Protein AF-A0AB35R9B4-F1 (afdb_monomer_lite)

Foldseek 3Di:
DVVVVVVVVVVVVVVVVVVVVVVVVVVVVVPPDDPPDPPDDDQADPVRHGDD

Secondary structure (DSSP, 8-state):
-HHHHHHHHHHHHHHHHHHHHHHHHHHHHHHS-PPPPTTSPPSB-TTSPBP-

Sequence (52 aa):
MLSQILAEQVKQTQLLQRMAEQQTLLIDALSEEEPEDPDTQPRTYLDGTPCR

pLDDT: mean 88.85, std 8.72, range [66.19, 98.19]

Organism: NCBI:txid129138

Radius of gyration: 23.37 Å; chains: 1; bounding box: 45×19×60 Å

Structure (mmCIF, N/CA/C/O backbone):
data_AF-A0AB35R9B4-F1
#
_entry.id   AF-A0AB35R9B4-F1
#
loop_
_atom_site.group_PDB
_atom_site.id
_atom_site.type_symbol
_atom_site.label_atom_id
_atom_site.label_alt_id
_atom_site.label_comp_id
_atom_site.label_asym_id
_atom_site.label_entity_id
_atom_site.label_seq_id
_atom_site.pdbx_PDB_ins_code
_atom_site.Cartn_x
_atom_site.Cartn_y
_atom_site.Cartn_z
_atom_site.occupancy
_atom_site.B_iso_or_equiv
_atom_site.auth_seq_id
_atom_site.auth_comp_id
_atom_site.auth_asym_id
_atom_site.auth_atom_id
_atom_site.pdbx_PDB_model_num
ATOM 1 N N . MET A 1 1 ? -17.044 2.029 27.322 1.00 86.38 1 MET A N 1
ATOM 2 C CA . MET A 1 1 ? -15.660 1.510 27.382 1.00 86.38 1 MET A CA 1
ATOM 3 C C . MET A 1 1 ? -15.424 0.481 26.279 1.00 86.38 1 MET A C 1
ATOM 5 O O . MET A 1 1 ? -14.880 0.871 25.260 1.00 86.38 1 MET A O 1
ATOM 9 N N . LEU A 1 2 ? -15.905 -0.768 26.386 1.00 93.75 2 LEU A N 1
ATOM 10 C CA . LEU A 1 2 ? -15.650 -1.806 25.364 1.00 93.75 2 LEU A CA 1
ATOM 11 C C . LEU A 1 2 ? -16.146 -1.420 23.956 1.00 93.75 2 LEU A C 1
ATOM 13 O O . LEU A 1 2 ? -15.414 -1.558 22.984 1.00 93.75 2 LEU A O 1
ATOM 17 N N . SER A 1 3 ? -17.355 -0.863 23.853 1.00 94.00 3 SER A N 1
ATOM 18 C CA . SER A 1 3 ? -17.924 -0.392 22.580 1.00 94.00 3 SER A CA 1
ATOM 19 C C . SER A 1 3 ? -17.130 0.751 21.940 1.00 94.00 3 SER A C 1
ATOM 21 O O . SER A 1 3 ? -17.021 0.819 20.722 1.00 94.00 3 SER A O 1
ATOM 23 N N . GLN A 1 4 ? -16.547 1.632 22.755 1.00 95.25 4 GLN A N 1
ATOM 24 C CA . GLN A 1 4 ? -15.712 2.739 22.281 1.00 95.25 4 GLN A CA 1
ATOM 25 C C . GLN A 1 4 ? -14.363 2.224 21.778 1.00 95.25 4 GLN A C 1
ATOM 27 O O . GLN A 1 4 ? -13.907 2.653 20.725 1.00 95.25 4 GLN A O 1
ATOM 32 N N . ILE A 1 5 ? -13.7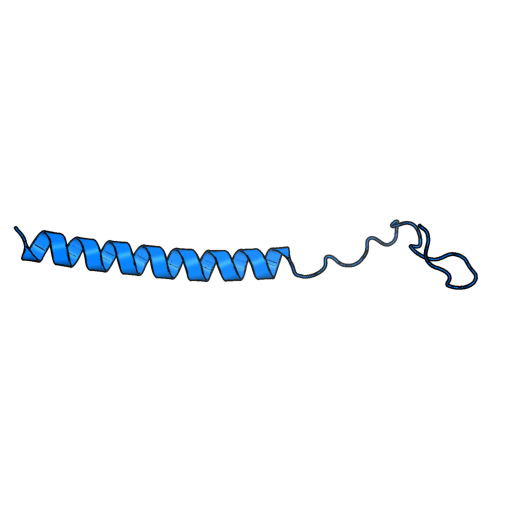67 1.259 22.486 1.00 96.44 5 ILE A N 1
ATOM 33 C CA . ILE A 1 5 ? -12.534 0.594 22.050 1.00 96.44 5 ILE A CA 1
ATOM 34 C C . ILE A 1 5 ? -12.772 -0.141 20.728 1.00 96.44 5 ILE A C 1
ATOM 36 O O . ILE A 1 5 ? -11.975 0.002 19.809 1.00 96.44 5 ILE A O 1
ATOM 40 N N . LEU A 1 6 ? -13.886 -0.870 20.597 1.00 96.88 6 LEU A N 1
ATOM 41 C CA . LEU A 1 6 ? -14.231 -1.554 19.351 1.00 96.88 6 LEU A CA 1
ATOM 42 C C . LEU A 1 6 ? -14.426 -0.565 18.193 1.00 96.88 6 LEU A C 1
ATOM 44 O O . LEU A 1 6 ? -13.912 -0.795 17.103 1.00 96.88 6 LEU A O 1
ATOM 48 N N . ALA A 1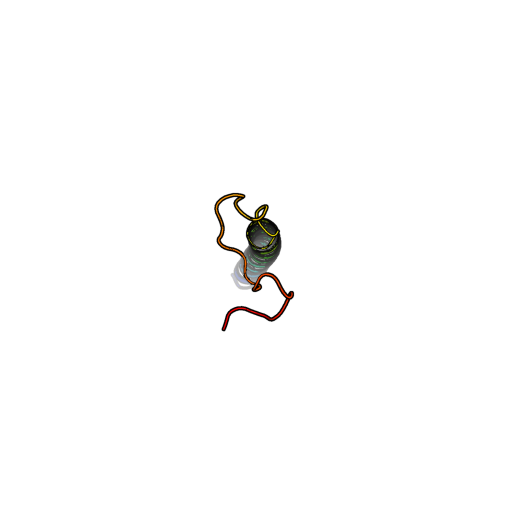 7 ? -15.122 0.550 18.430 1.00 97.19 7 ALA A N 1
ATOM 49 C CA . ALA A 1 7 ? -15.298 1.589 17.418 1.00 97.19 7 ALA A CA 1
ATOM 50 C C . ALA A 1 7 ? -13.954 2.176 16.959 1.00 97.19 7 ALA A C 1
ATOM 52 O O . ALA A 1 7 ? -13.761 2.416 15.769 1.00 97.19 7 ALA A O 1
ATOM 53 N N . GLU A 1 8 ? -13.015 2.375 17.883 1.00 97.12 8 GLU A N 1
ATOM 54 C CA . GLU A 1 8 ? -11.688 2.888 17.549 1.00 97.12 8 GLU A CA 1
ATOM 55 C C . GLU A 1 8 ? -10.839 1.851 16.798 1.00 97.12 8 GLU A C 1
ATOM 57 O O . GLU A 1 8 ? -10.188 2.192 15.814 1.00 97.12 8 GLU A O 1
ATOM 62 N N . GLN A 1 9 ? -10.926 0.571 17.171 1.00 95.75 9 GLN A N 1
ATOM 63 C CA . GLN A 1 9 ? -10.282 -0.534 16.450 1.00 95.75 9 GLN A CA 1
ATOM 64 C C . GLN A 1 9 ? -10.780 -0.659 15.004 1.00 95.75 9 GLN A C 1
ATOM 66 O O . GLN A 1 9 ? -9.984 -0.854 14.085 1.00 95.75 9 GLN A O 1
ATOM 71 N N . VAL A 1 10 ? -12.086 -0.488 14.771 1.00 97.12 10 VAL A N 1
ATOM 72 C CA . VAL A 1 10 ? -12.651 -0.475 13.412 1.00 97.12 10 VAL A CA 1
ATOM 73 C C . VAL A 1 10 ? -12.077 0.682 12.592 1.00 97.12 10 VAL A C 1
ATOM 75 O O . VAL A 1 10 ? -11.649 0.461 11.461 1.00 97.12 10 VAL A O 1
ATOM 78 N N . LYS A 1 11 ? -12.000 1.896 13.155 1.00 97.31 11 LYS A N 1
ATOM 79 C CA . LYS A 1 11 ? -11.397 3.045 12.457 1.00 97.31 11 LYS A CA 1
ATOM 80 C C . LYS A 1 11 ? -9.921 2.816 12.138 1.00 97.31 11 LYS A C 1
ATOM 82 O O . LYS A 1 11 ? -9.494 3.104 11.024 1.00 97.31 11 LYS A O 1
ATOM 87 N N . GLN A 1 12 ? -9.152 2.287 13.091 1.00 96.94 12 GLN A N 1
ATOM 88 C CA . GLN A 1 12 ? -7.737 1.972 12.882 1.00 96.94 12 GLN A CA 1
ATOM 89 C C . GLN A 1 12 ? -7.558 0.920 11.784 1.00 96.94 12 GLN A C 1
ATOM 91 O O . GLN A 1 12 ? -6.722 1.091 10.902 1.00 96.94 12 GLN A O 1
ATOM 96 N N . THR A 1 13 ? -8.395 -0.119 11.776 1.00 97.62 13 THR A N 1
ATOM 97 C CA . THR A 1 13 ? -8.368 -1.158 10.736 1.00 97.62 13 THR A CA 1
ATOM 98 C C . THR A 1 13 ? -8.694 -0.579 9.358 1.00 97.62 13 THR A C 1
ATOM 100 O O . THR A 1 13 ? -8.004 -0.877 8.387 1.00 97.62 13 THR A O 1
ATOM 103 N N . GLN A 1 14 ? -9.695 0.301 9.265 1.00 97.75 14 GLN A N 1
ATOM 104 C CA . GLN A 1 14 ? -10.042 0.988 8.015 1.00 97.75 14 GLN A CA 1
ATOM 105 C C . GLN A 1 14 ? -8.913 1.897 7.517 1.00 97.75 14 GLN A C 1
ATOM 107 O O . GLN A 1 14 ? -8.674 1.985 6.314 1.00 97.75 14 GLN A O 1
ATOM 112 N N . LEU A 1 15 ? -8.208 2.573 8.427 1.00 98.06 15 LEU A N 1
ATOM 113 C CA . LEU A 1 15 ? -7.048 3.383 8.069 1.00 98.06 15 LEU A CA 1
ATOM 114 C C . LEU A 1 15 ? -5.914 2.510 7.520 1.00 98.06 15 LEU A C 1
ATOM 116 O O . LEU A 1 15 ? -5.358 2.837 6.476 1.00 98.06 15 LEU A O 1
ATOM 120 N N . LEU A 1 16 ? -5.619 1.383 8.176 1.00 98.19 16 LEU A N 1
ATOM 121 C CA . LEU A 1 16 ? -4.604 0.433 7.713 1.00 98.19 16 LEU A CA 1
ATOM 122 C C . LEU A 1 16 ? -4.934 -0.139 6.328 1.00 98.19 16 LEU A C 1
ATOM 124 O O . LEU A 1 16 ? -4.039 -0.242 5.495 1.00 98.19 16 LEU A O 1
ATOM 128 N N . GLN A 1 17 ? -6.205 -0.450 6.052 1.00 97.25 17 GLN A N 1
ATOM 129 C CA . GLN A 1 17 ? -6.641 -0.901 4.724 1.00 97.25 17 GLN A CA 1
ATOM 130 C C . GLN 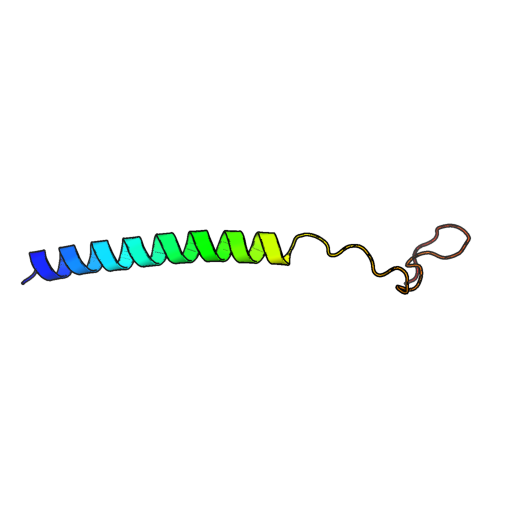A 1 17 ? -6.350 0.146 3.643 1.00 97.25 17 GLN A C 1
ATOM 132 O O . GLN A 1 17 ? -5.727 -0.174 2.635 1.00 97.25 17 GLN A O 1
ATOM 137 N N . ARG A 1 18 ? -6.703 1.413 3.889 1.00 97.12 18 ARG A N 1
ATOM 138 C CA . ARG A 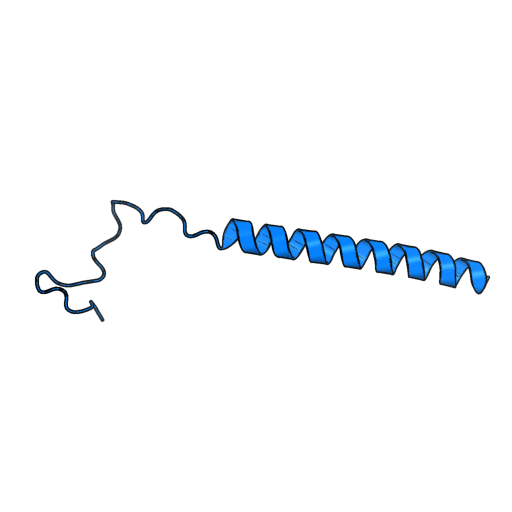1 18 ? -6.420 2.512 2.950 1.00 97.12 18 ARG A CA 1
ATOM 139 C C . ARG A 1 18 ? -4.923 2.733 2.739 1.00 97.12 18 ARG A C 1
ATOM 141 O O . ARG A 1 18 ? -4.500 3.016 1.625 1.00 97.12 18 ARG A O 1
ATOM 148 N N . MET A 1 19 ? -4.118 2.606 3.795 1.00 97.56 19 MET A N 1
ATOM 149 C CA . MET A 1 19 ? -2.661 2.713 3.679 1.00 97.56 19 MET A CA 1
ATOM 150 C C . MET A 1 19 ? -2.080 1.591 2.815 1.00 97.56 19 MET A C 1
ATOM 152 O O . MET A 1 19 ? -1.204 1.856 1.998 1.00 97.56 19 MET A O 1
ATOM 156 N N . ALA A 1 20 ? -2.576 0.360 2.965 1.00 96.06 20 ALA A N 1
ATOM 157 C CA . ALA A 1 20 ? -2.143 -0.765 2.142 1.00 96.06 20 ALA A CA 1
ATOM 158 C C . ALA A 1 20 ? -2.494 -0.552 0.659 1.00 96.06 20 ALA A C 1
ATOM 160 O O . ALA A 1 20 ? -1.634 -0.734 -0.196 1.00 96.06 20 ALA A O 1
ATOM 161 N N . GLU A 1 21 ? -3.709 -0.081 0.357 1.00 95.81 21 GLU A N 1
ATOM 162 C CA . GLU A 1 21 ? -4.125 0.267 -1.013 1.00 95.81 21 GLU A CA 1
ATOM 163 C C . GLU A 1 21 ? -3.209 1.333 -1.636 1.00 95.81 21 GLU A C 1
ATOM 165 O O . GLU A 1 21 ? -2.754 1.190 -2.770 1.00 95.81 21 GLU A O 1
ATOM 170 N N . GLN A 1 22 ? -2.885 2.385 -0.879 1.00 95.19 22 GLN A N 1
ATOM 171 C CA . GLN A 1 22 ? -1.957 3.428 -1.324 1.00 95.19 22 GLN A CA 1
ATOM 172 C C . GLN A 1 22 ? -0.535 2.900 -1.530 1.00 95.19 22 GLN A C 1
ATOM 174 O O . GLN A 1 22 ? 0.142 3.324 -2.465 1.00 95.19 22 GLN A O 1
ATOM 179 N N . GLN A 1 23 ? -0.074 1.982 -0.678 1.00 93.56 23 GLN A N 1
ATOM 180 C CA . GLN A 1 23 ? 1.243 1.370 -0.818 1.00 93.56 23 GLN A CA 1
ATOM 181 C C . GLN A 1 23 ? 1.331 0.526 -2.093 1.00 93.56 23 GLN A C 1
ATOM 183 O O . GLN A 1 23 ? 2.351 0.591 -2.771 1.00 93.56 23 GLN A O 1
ATOM 188 N N . THR A 1 24 ? 0.277 -0.217 -2.446 1.00 92.19 24 THR A N 1
ATOM 189 C CA . THR A 1 24 ? 0.221 -0.956 -3.715 1.00 92.19 24 THR A CA 1
ATOM 190 C C . THR A 1 24 ? 0.326 -0.010 -4.905 1.00 92.19 24 THR A C 1
ATOM 192 O O . THR A 1 24 ? 1.197 -0.206 -5.741 1.00 92.19 24 THR A O 1
ATOM 195 N N . LEU A 1 25 ? -0.459 1.072 -4.929 1.00 92.94 25 LEU A N 1
ATOM 196 C CA . LEU A 1 25 ? -0.386 2.070 -6.004 1.00 92.94 25 LEU A CA 1
ATOM 197 C C . LEU A 1 25 ? 1.000 2.716 -6.120 1.00 92.94 25 LEU A C 1
ATOM 199 O O . LEU A 1 25 ? 1.471 2.980 -7.222 1.00 92.94 25 LEU A O 1
ATOM 203 N N . LEU A 1 26 ? 1.654 2.981 -4.986 1.00 91.81 26 LEU A N 1
ATOM 204 C CA . LEU A 1 26 ? 3.012 3.516 -4.975 1.00 91.81 26 LEU A CA 1
ATOM 205 C C . LEU A 1 26 ? 4.018 2.505 -5.534 1.00 91.81 26 LEU A C 1
ATOM 207 O O . LEU A 1 26 ? 4.888 2.895 -6.302 1.00 91.81 26 LEU A O 1
ATOM 211 N N . ILE A 1 27 ? 3.916 1.230 -5.148 1.00 90.94 27 ILE A N 1
ATOM 212 C CA . ILE A 1 27 ? 4.773 0.168 -5.690 1.00 90.94 27 ILE A CA 1
ATOM 213 C C . ILE A 1 27 ? 4.572 0.064 -7.197 1.00 90.94 27 ILE A C 1
ATOM 215 O O . ILE A 1 27 ? 5.563 0.055 -7.918 1.00 90.94 27 ILE A O 1
ATOM 219 N N . ASP A 1 28 ? 3.324 0.047 -7.662 1.00 87.31 28 ASP A N 1
ATOM 220 C CA . ASP A 1 28 ? 3.007 -0.039 -9.085 1.00 87.31 28 ASP A CA 1
ATOM 221 C C . ASP A 1 28 ? 3.637 1.137 -9.845 1.00 87.31 28 ASP A C 1
ATOM 223 O O . ASP A 1 28 ? 4.397 0.912 -10.783 1.00 87.31 28 ASP A O 1
ATOM 227 N N . ALA A 1 29 ? 3.448 2.370 -9.362 1.00 86.25 29 ALA A N 1
ATOM 228 C CA . ALA A 1 29 ? 4.026 3.573 -9.964 1.00 86.25 29 ALA A CA 1
ATOM 229 C C . ALA A 1 29 ? 5.566 3.600 -9.955 1.00 86.25 29 ALA A C 1
ATOM 231 O O . ALA A 1 29 ? 6.172 4.193 -10.839 1.00 86.25 29 ALA A O 1
ATOM 232 N N . LEU A 1 30 ? 6.207 2.985 -8.957 1.00 86.00 30 LEU A N 1
ATOM 233 C CA . LEU A 1 30 ? 7.668 2.841 -8.907 1.00 86.00 30 LEU A CA 1
ATOM 234 C C . LEU A 1 30 ? 8.180 1.662 -9.748 1.00 86.00 30 LEU A C 1
ATOM 236 O O . LEU A 1 30 ? 9.367 1.608 -10.055 1.00 86.00 30 LEU A O 1
ATOM 240 N N . SER A 1 31 ? 7.315 0.691 -10.048 1.00 82.75 31 SER A N 1
ATOM 241 C CA . SER A 1 31 ? 7.641 -0.506 -10.828 1.00 82.75 31 SER A CA 1
ATOM 242 C C . SER A 1 31 ? 7.413 -0.339 -12.323 1.00 82.75 31 SER A C 1
ATOM 244 O O . SER A 1 31 ? 7.931 -1.148 -13.092 1.00 82.75 31 SER A O 1
ATOM 246 N N . GLU A 1 32 ? 6.636 0.672 -12.730 1.00 76.75 32 GLU A N 1
ATOM 247 C CA . GLU A 1 32 ? 6.549 1.087 -14.126 1.00 76.75 32 GLU A CA 1
ATOM 248 C C . GLU A 1 32 ? 7.978 1.278 -14.640 1.00 76.75 32 GLU A C 1
ATOM 250 O O . GLU A 1 32 ? 8.726 2.098 -14.109 1.00 76.75 32 GLU A O 1
ATOM 255 N N . GLU A 1 33 ? 8.377 0.440 -15.605 1.00 66.19 33 GLU A N 1
ATOM 256 C CA . GLU A 1 33 ? 9.718 0.466 -16.180 1.00 66.19 33 GLU A CA 1
ATOM 257 C C . GLU A 1 33 ? 10.000 1.890 -16.651 1.00 66.19 33 GLU A C 1
ATOM 259 O O . GLU A 1 33 ? 9.359 2.394 -17.580 1.00 66.19 33 GLU A O 1
ATOM 264 N N . GLU A 1 34 ? 10.949 2.548 -15.982 1.00 69.12 34 GLU A N 1
ATOM 265 C CA . GLU A 1 34 ? 11.501 3.790 -16.491 1.00 69.12 34 GLU A CA 1
ATOM 266 C C . GLU A 1 34 ? 11.956 3.527 -17.932 1.00 69.12 34 GLU A C 1
ATOM 268 O O . GLU A 1 34 ? 12.507 2.453 -18.213 1.00 69.12 34 GLU A O 1
ATOM 273 N N . PRO A 1 35 ? 11.704 4.461 -18.866 1.00 69.94 35 PRO A N 1
ATOM 274 C CA . PRO A 1 35 ? 12.193 4.301 -20.225 1.00 69.94 35 PRO A CA 1
ATOM 275 C C . PRO A 1 35 ? 13.691 3.999 -20.161 1.00 69.94 35 PRO A C 1
ATOM 277 O O . PRO A 1 35 ? 14.415 4.723 -19.475 1.00 69.94 35 PRO A O 1
ATOM 280 N N . GLU A 1 36 ? 14.131 2.921 -20.827 1.00 70.50 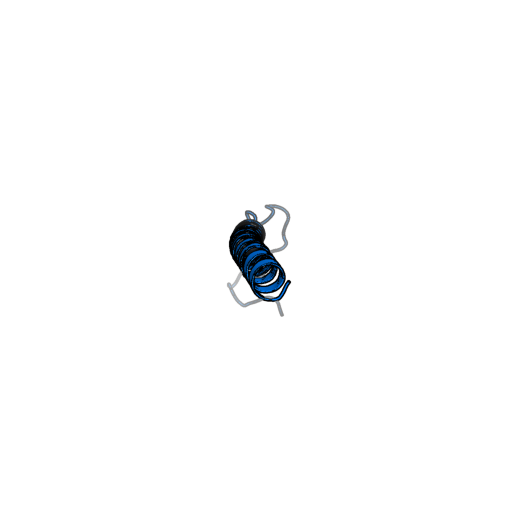36 GLU A N 1
ATOM 281 C CA . GLU A 1 36 ? 15.550 2.558 -20.844 1.00 70.50 36 GLU A CA 1
ATOM 282 C C . GLU A 1 36 ? 16.360 3.804 -21.210 1.00 70.50 36 GLU A C 1
ATOM 284 O O . GLU A 1 36 ? 16.122 4.422 -22.253 1.00 70.50 36 GLU A O 1
ATOM 289 N N . ASP A 1 37 ? 17.269 4.204 -20.314 1.00 76.94 37 ASP A N 1
ATOM 290 C CA . ASP A 1 37 ? 18.129 5.360 -20.538 1.00 76.94 37 ASP A CA 1
ATOM 291 C C . ASP A 1 37 ? 18.864 5.132 -21.871 1.00 76.94 37 ASP A C 1
ATOM 293 O O . ASP A 1 37 ? 19.486 4.074 -22.030 1.00 76.94 37 ASP A O 1
ATOM 297 N N . PRO A 1 38 ? 18.775 6.062 -22.843 1.00 73.44 38 PRO A N 1
ATOM 298 C CA . PRO A 1 38 ? 19.415 5.914 -24.149 1.00 73.44 38 PRO A CA 1
ATOM 299 C C . PRO A 1 38 ? 20.940 5.750 -24.064 1.00 73.44 38 PRO A C 1
ATOM 301 O O . PRO A 1 38 ? 21.541 5.256 -25.019 1.00 73.44 38 PRO A O 1
ATOM 304 N N . ASP A 1 39 ? 21.554 6.124 -22.939 1.00 80.88 39 ASP A N 1
ATOM 305 C CA . ASP A 1 39 ? 22.975 5.931 -22.657 1.00 80.88 39 ASP A CA 1
ATOM 306 C C . ASP A 1 39 ? 23.275 4.583 -21.956 1.00 80.88 39 ASP A C 1
ATOM 308 O O . ASP A 1 39 ? 24.440 4.249 -21.700 1.00 80.88 39 ASP A O 1
ATOM 312 N N . THR A 1 40 ? 22.255 3.761 -21.671 1.00 82.25 40 THR A N 1
ATOM 313 C CA . THR A 1 40 ? 22.428 2.404 -21.128 1.00 82.25 40 THR A CA 1
ATOM 314 C C . THR A 1 40 ? 23.180 1.541 -22.134 1.00 82.25 40 THR A C 1
ATOM 316 O O . THR A 1 40 ? 22.794 1.409 -23.295 1.00 82.25 40 THR A O 1
ATOM 319 N N . GLN A 1 41 ? 24.263 0.900 -21.684 1.00 80.25 41 GLN A N 1
ATOM 320 C CA . GLN A 1 41 ? 25.025 0.003 -22.548 1.00 80.25 41 GLN A CA 1
ATOM 321 C C . GLN A 1 41 ? 24.159 -1.176 -23.028 1.00 80.25 41 GLN A C 1
ATOM 323 O O . GLN A 1 41 ? 23.392 -1.733 -22.235 1.00 80.25 41 GLN A O 1
ATOM 328 N N . PRO A 1 42 ? 24.315 -1.611 -24.293 1.00 83.19 42 PRO A N 1
ATOM 329 C CA . PRO A 1 42 ? 23.581 -2.747 -24.826 1.00 83.19 42 PRO A CA 1
ATOM 330 C C . PRO A 1 42 ? 23.756 -3.989 -23.949 1.00 83.19 42 PRO A C 1
ATOM 332 O O . PRO A 1 42 ? 24.871 -4.440 -23.683 1.00 83.19 42 PRO A O 1
ATOM 335 N N . ARG A 1 43 ? 22.636 -4.596 -23.549 1.00 85.94 43 ARG A N 1
ATOM 336 C CA . ARG A 1 43 ? 22.625 -5.877 -22.817 1.00 85.94 43 ARG A CA 1
ATOM 337 C C . ARG A 1 43 ? 22.885 -7.083 -23.723 1.00 85.94 43 ARG A C 1
ATOM 339 O O . ARG A 1 43 ? 22.830 -8.222 -23.267 1.00 85.94 43 ARG A O 1
ATOM 346 N N . THR A 1 44 ? 23.139 -6.839 -25.005 1.00 90.75 44 THR A N 1
ATOM 347 C CA . THR A 1 44 ? 23.433 -7.855 -26.012 1.00 90.75 44 THR A CA 1
ATOM 348 C C . THR A 1 44 ? 24.642 -7.442 -26.846 1.00 90.75 44 THR A C 1
ATOM 350 O O . THR A 1 44 ? 24.882 -6.255 -27.076 1.00 90.75 44 THR A O 1
ATOM 353 N N . TYR A 1 45 ? 25.414 -8.429 -27.293 1.00 88.00 45 TYR A N 1
ATOM 354 C CA . TYR A 1 45 ? 26.466 -8.246 -28.285 1.00 88.00 45 TYR A CA 1
ATOM 355 C C . TYR A 1 45 ? 25.857 -7.958 -29.669 1.00 88.00 45 TYR A C 1
ATOM 357 O O . TYR A 1 45 ? 24.655 -8.102 -29.886 1.00 88.00 45 TYR A O 1
ATOM 365 N N . LEU A 1 46 ? 26.691 -7.582 -30.646 1.00 89.00 46 LEU A N 1
ATOM 366 C CA . LEU A 1 46 ? 26.244 -7.260 -32.014 1.00 89.00 46 LEU A CA 1
ATOM 367 C C . LEU A 1 46 ? 25.559 -8.431 -32.745 1.00 89.00 46 LEU A C 1
ATOM 369 O O . LEU A 1 46 ? 24.862 -8.211 -33.731 1.00 89.00 46 LEU A O 1
ATOM 373 N N . ASP A 1 47 ? 25.761 -9.664 -32.280 1.00 91.69 47 ASP A N 1
ATOM 374 C CA . ASP A 1 47 ? 25.113 -10.878 -32.786 1.00 91.69 47 ASP A CA 1
ATOM 375 C C . ASP A 1 47 ? 23.810 -11.234 -32.039 1.00 91.69 47 ASP A C 1
ATOM 377 O O . ASP A 1 47 ? 23.179 -12.247 -32.341 1.00 91.69 47 ASP A O 1
ATOM 381 N N . GLY A 1 48 ? 23.400 -10.408 -31.071 1.00 86.00 48 GLY A N 1
ATOM 382 C CA . GLY A 1 48 ? 22.211 -10.603 -30.246 1.00 86.00 48 GLY A CA 1
ATOM 383 C C . GLY A 1 48 ? 22.404 -11.550 -29.059 1.00 86.00 48 GLY A C 1
ATOM 384 O O . GLY A 1 48 ? 21.451 -11.772 -28.310 1.00 86.00 48 GLY A O 1
ATOM 385 N N . THR A 1 49 ? 23.600 -12.110 -28.844 1.00 92.38 49 THR A N 1
ATOM 386 C CA . THR A 1 49 ? 23.860 -12.922 -27.647 1.00 92.38 49 THR A CA 1
ATOM 387 C C . THR A 1 49 ? 23.875 -12.040 -26.387 1.00 92.38 49 THR A C 1
ATOM 389 O O . THR A 1 49 ? 24.318 -10.893 -26.454 1.00 92.38 49 THR A O 1
ATOM 392 N N . PRO A 1 50 ? 23.361 -12.508 -25.233 1.00 88.12 50 PRO A N 1
ATOM 393 C CA . PRO A 1 50 ? 23.289 -11.690 -24.023 1.00 88.12 50 PRO A CA 1
ATOM 394 C C . PRO A 1 50 ? 24.680 -11.413 -23.441 1.00 88.12 50 PRO A C 1
ATOM 396 O O . PRO A 1 50 ? 25.495 -12.328 -23.297 1.00 88.12 50 PRO A O 1
ATOM 399 N N . CYS A 1 51 ? 24.918 -10.161 -23.054 1.00 82.38 51 CYS A N 1
ATOM 400 C CA . CYS A 1 51 ? 26.064 -9.766 -22.241 1.00 82.38 51 CYS A CA 1
ATOM 401 C C . CYS A 1 51 ? 25.898 -10.398 -20.849 1.00 82.38 51 CYS A C 1
ATOM 403 O O . CYS A 1 51 ? 24.856 -10.220 -20.217 1.00 82.38 51 CYS A O 1
ATOM 405 N N . ARG A 1 52 ? 26.879 -11.184 -20.397 1.00 77.75 52 ARG A N 1
ATOM 406 C CA . ARG A 1 52 ? 26.842 -11.885 -19.103 1.00 77.75 52 ARG A CA 1
ATOM 407 C C . ARG A 1 52 ? 27.570 -11.105 -18.015 1.00 77.75 52 ARG A C 1
ATOM 409 O O . ARG A 1 52 ? 28.615 -10.505 -18.345 1.00 77.75 52 ARG A O 1
#

=== Feature glossary ===
Legend for the data blocks above and below:

— What the protein is —

Sequence gives the chain of amino acids in standard one-letter code (A=alanine, C=cysteine, …, Y=tyrosine), read N→C. It is the only feature that is directly encoded by the gene; all structural features are derived from the folded form of this sequence.

The annotation block draws on four external resources. InterPro: which protein families and domains the sequence belongs to. GO: standardized terms for what the protein does, what process it participates in, and where in the cell it acts. CATH: which structural fold it has in the CATH hierarchy. Organism: the species of origin.

— Where its atoms are —

Atomic coordinates in PDBx/mmCIF format — the same representation the Protein Data Bank distributes. Each line of the _atom_site loop places one backbone atom in Cartesian space (units: ångströms, origin: arbitrary).

Six rendered views show the 3D structure from the faces of a cube — i.e. along ±x, ±y, ±z. Rendering representation is drawn randomly per protein from cartoon (secondary-structure ribbons), sticks (backbone bonds), or molecular surface; coloring is either N→C rainbow (blue at the N-terminus through red at the C-terminus) or one color per chain.

— Local backbone conformation —

DSSP 8-state secondary structure assigns each residue one of H (α-helix), G (3₁₀-helix), I (π-helix), E (extended β-strand), B (isolated β-bridge), T (hydrogen-bonded turn), S (bend), or '-' (coil). The assignment is computed from backbone hydrogen-bond geometry via the Kabsch–Sander algorithm.

P-SEA three-state annotation labels each residue as helix, strand, or coil based purely on the geometry of the Cα trace. It serves as a fallback when the full backbone (and thus DSSP) is unavailable.

φ (phi) and ψ (psi) are the two rotatable backbone dihedrals per residue: φ is the C(i-1)–N–Cα–C torsion, ψ is the N–Cα–C–N(i+1) torsion, both in degrees on (−180°, 180°]. α-helical residues cluster near (−60°, −45°); β-strand residues near (−120°, +130°). A Ramachandran plot is simply a scatter of (φ, ψ) for every residue.

— Global shape and packing —

Radius of gyration (Rg) is the root-mean-square distance of Cα atoms from their centroid — a single number for overall size and compactness. A globular domain of N residues has Rg ≈ 2.2·N^0.38 Å; an extended or disordered chain has a much larger Rg. The Cα contact count is the number of residue pairs whose Cα atoms are within 8 Å and are more than four positions apart in sequence — a standard proxy for tertiary packing density. The bounding box is the smallest axis-aligned box enclosing all Cα atoms.

Accessible surface area quantifies burial. A residue with SASA near zero is packed into the hydrophobic core; one with SASA >100 Å² sits on the surface. Computed here via the Shrake–Rupley numerical algorithm with a 1.4 Å probe.

The contact map is a binary N×N matrix image: pixel (i, j) is dark where Cα_i and Cα_j are within 8 Å and |i−j|>4. Because the |i−j|>4 filter removes local helical contacts, off-diagonal stripes parallel to the main diagonal indicate parallel β-sheets; stripes perpendicular to it indicate antiparallel β-sheets. The Ramachandran plot scatters every residue's (φ, ψ) pair against the sterically allowed regions. The PAE heatmap renders the predicted-aligned-error matrix.

— Structural neighborhood —

A 3Di character summarizes, for each residue, the relative orientation of the Cα frame of its nearest spatial neighbor. Because it encodes fold topology rather than chemistry, 3Di alignments detect remote structural similarity that sequence alignment misses.

Structural nearest neighbors (via Foldseek easy-search vs the PDB). Reported per hit: target PDB id, E-value, and alignment TM-score. A TM-score above ~0.5 is the conventional threshold for 'same fold'.

— Confidence and disorder —

For AlphaFold models, the B-factor field carries pLDDT — the model's own estimate of local accuracy on a 0–100 scale. Regions with pLDDT<50 should be treated as essentially 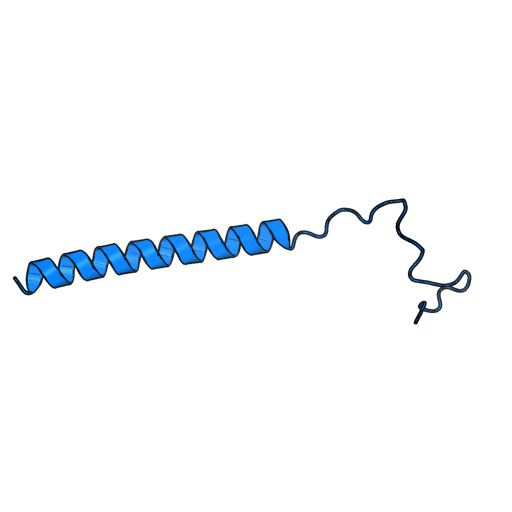unmodeled; they often correspond to intrinsically disordered segments.

B-factor (Debye–Waller factor) reflects atomic displacement in the crystal lattice. It is an experimental observable (units Å²), not a prediction; low values mean the atom is pinned down, high values mean it moves or is heterogeneous across the crystal.

Predicted Aligned Error (PAE) is an AlphaFold confidence matrix: entry (i, j) is the expected error in the position of residue j, in ångströms, when the prediction is superimposed on the true structure at residue i. Low PAE within a block of residues means that block is internally rigid and well-predicted; high PAE between two blocks means their relative placement is uncertain even if each block individually is confident.